Protein AF-A0A7Y5HF91-F1 (afdb_monomer_lite)

Secondary structure (DSSP, 8-state):
---------PPPPPPHHHHHHTT---GGGS-TT---PPB---PPPTT--THHHHHHHHHHHHHHHTT--BGGGHHHHHHHHHHHHHHHHHHHHHHHH-SEEEEEEEEE-TTS-EEEEEEEEEE-THHHHHHHHHHHHHHHHHHTT-SHHHHTT-----S-TT----TTHHHHHH--

Sequence (176 aa):
MGTRRAPGGGRKRKPTVLKLLEGTYRKDRANPNEAAPRPSLLRPPPVLRGEARVEWVRLARELFHLGLLTKVDRAALAIHCADWGNLCRAVRDIEERGAVLQTFETVTDPQGVEHQVLVAERLNPYLRVYRQAKEGVLRTAAEFGMTPAARSKVTAAGPADGSKPAEDFSRFFRKA

Structure (mmCIF, N/CA/C/O backbone):
data_AF-A0A7Y5HF91-F1
#
_entry.id   AF-A0A7Y5HF91-F1
#
loop_
_atom_site.group_PDB
_atom_site.id
_atom_site.type_symbol
_atom_site.label_atom_id
_atom_site.label_alt_id
_atom_site.label_comp_id
_atom_site.label_asym_id
_atom_site.label_entity_id
_atom_site.label_seq_id
_atom_site.pdbx_PDB_ins_code
_atom_site.Cartn_x
_atom_site.Cartn_y
_atom_site.Cartn_z
_atom_site.occupancy
_atom_site.B_iso_or_equiv
_atom_site.auth_seq_id
_atom_site.auth_comp_id
_atom_site.auth_asym_id
_atom_site.auth_atom_id
_atom_site.pdbx_PDB_model_num
ATOM 1 N N . MET A 1 1 ? 46.600 26.514 2.434 1.00 39.38 1 MET A N 1
ATOM 2 C CA . MET A 1 1 ? 45.667 25.556 3.068 1.00 39.38 1 MET A CA 1
ATOM 3 C C . MET A 1 1 ? 44.358 25.592 2.273 1.00 39.38 1 MET A C 1
ATOM 5 O O . MET A 1 1 ? 43.518 26.440 2.524 1.00 39.38 1 MET A O 1
ATOM 9 N N . GLY A 1 2 ? 44.253 24.801 1.198 1.00 40.03 2 GLY A N 1
ATOM 10 C CA . GLY A 1 2 ? 43.106 24.832 0.277 1.00 40.03 2 GLY A CA 1
ATOM 11 C C . GLY A 1 2 ? 42.089 23.754 0.638 1.00 40.03 2 GLY A C 1
ATOM 12 O O . GLY A 1 2 ? 42.420 22.569 0.640 1.00 40.03 2 GLY A O 1
ATOM 13 N N . THR A 1 3 ? 40.870 24.158 0.974 1.00 47.75 3 THR A N 1
ATOM 14 C CA . THR A 1 3 ? 39.771 23.270 1.356 1.00 47.75 3 THR A CA 1
ATOM 15 C C . THR A 1 3 ? 39.314 22.434 0.152 1.00 47.75 3 THR A C 1
ATOM 17 O O . THR A 1 3 ? 38.866 22.959 -0.866 1.00 47.75 3 THR A O 1
ATOM 20 N N . ARG A 1 4 ? 39.432 21.099 0.238 1.00 47.94 4 ARG A N 1
ATOM 21 C CA . ARG A 1 4 ? 38.862 20.187 -0.768 1.00 47.94 4 ARG A CA 1
ATOM 22 C C . ARG A 1 4 ? 37.341 20.181 -0.617 1.00 47.94 4 ARG A C 1
ATOM 24 O O . ARG A 1 4 ? 36.810 19.657 0.357 1.00 47.94 4 ARG A O 1
ATOM 31 N N . ARG A 1 5 ? 36.646 20.765 -1.592 1.00 49.22 5 ARG A N 1
ATOM 32 C CA . ARG A 1 5 ? 35.191 20.645 -1.759 1.00 49.22 5 ARG A CA 1
ATOM 33 C C . ARG A 1 5 ? 34.826 19.163 -1.930 1.00 49.22 5 ARG A C 1
ATOM 35 O O . ARG A 1 5 ? 35.424 18.482 -2.761 1.00 49.22 5 ARG A O 1
ATOM 42 N N . ALA A 1 6 ? 33.850 18.673 -1.167 1.00 53.56 6 AL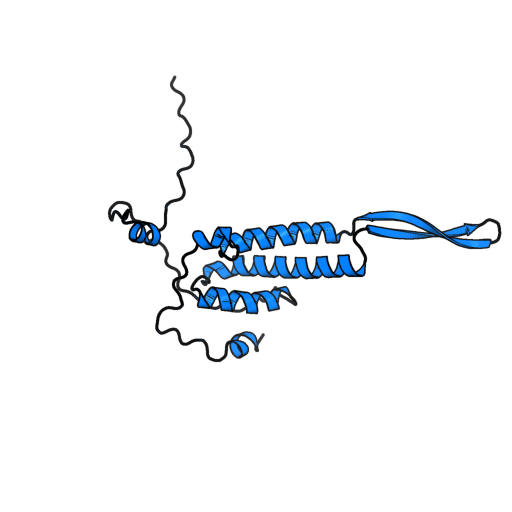A A N 1
ATOM 43 C CA . ALA A 1 6 ? 33.292 17.335 -1.360 1.00 53.56 6 ALA A CA 1
ATOM 44 C C . ALA A 1 6 ? 32.718 17.197 -2.789 1.00 53.56 6 ALA A C 1
ATOM 46 O O . ALA A 1 6 ? 32.095 18.147 -3.277 1.00 53.56 6 ALA A O 1
ATOM 47 N N . PRO A 1 7 ? 32.916 16.061 -3.486 1.00 48.28 7 PRO A N 1
ATOM 48 C CA . PRO A 1 7 ? 32.369 15.871 -4.823 1.00 48.28 7 PRO A CA 1
ATOM 49 C C . PRO A 1 7 ? 30.838 15.871 -4.746 1.00 48.28 7 PRO A C 1
ATOM 51 O O . PRO A 1 7 ? 30.231 14.999 -4.127 1.00 48.28 7 PRO A O 1
ATOM 54 N N . GLY A 1 8 ? 30.218 16.884 -5.356 1.00 48.31 8 GLY A N 1
ATOM 55 C CA . GLY A 1 8 ? 28.767 16.988 -5.467 1.00 48.31 8 GLY A CA 1
ATOM 56 C C . GLY A 1 8 ? 28.193 15.757 -6.166 1.00 48.31 8 GLY A C 1
ATOM 57 O O . GLY A 1 8 ? 28.734 15.307 -7.177 1.00 48.31 8 GLY A O 1
ATOM 58 N N . GLY A 1 9 ? 27.113 15.205 -5.608 1.00 48.03 9 GLY A N 1
ATOM 59 C CA . GLY A 1 9 ? 26.435 14.019 -6.126 1.00 48.03 9 GLY A CA 1
ATOM 60 C C . GLY A 1 9 ? 26.148 14.148 -7.621 1.00 48.03 9 GLY A C 1
ATOM 61 O O . GLY A 1 9 ? 25.342 14.974 -8.046 1.00 48.03 9 GLY A O 1
ATOM 62 N N . GLY A 1 10 ? 26.845 13.345 -8.425 1.00 61.41 10 GLY A N 1
ATOM 63 C CA . GLY A 1 10 ? 26.686 13.341 -9.872 1.00 61.41 10 GLY A CA 1
ATOM 64 C C . GLY A 1 10 ? 25.251 12.998 -10.267 1.00 61.41 10 GLY A C 1
ATOM 65 O O . GLY A 1 10 ? 24.609 12.135 -9.665 1.00 61.41 10 GLY A O 1
ATOM 66 N N . ARG A 1 11 ? 24.745 13.670 -11.307 1.00 60.94 11 ARG A N 1
ATOM 67 C CA . ARG A 1 11 ? 23.442 13.365 -11.911 1.00 60.94 11 ARG A CA 1
ATOM 68 C C . ARG A 1 11 ? 23.360 11.863 -12.211 1.00 60.94 11 ARG A C 1
ATOM 70 O O . ARG A 1 11 ? 24.287 11.310 -12.806 1.00 60.94 11 ARG A O 1
ATOM 77 N N . LYS A 1 12 ? 22.252 11.219 -11.817 1.00 64.81 12 LYS A N 1
ATOM 78 C CA . LYS A 1 12 ? 21.990 9.799 -12.113 1.00 64.81 12 LYS A CA 1
ATOM 79 C C . LYS A 1 12 ? 22.267 9.534 -13.597 1.00 64.81 12 LYS A C 1
ATOM 81 O O . LYS A 1 12 ? 21.822 10.299 -14.458 1.00 64.81 12 LYS A O 1
ATOM 86 N N . ARG A 1 13 ? 23.040 8.485 -13.891 1.00 69.25 13 ARG A N 1
ATOM 87 C CA . ARG A 1 13 ? 23.404 8.133 -15.269 1.00 69.25 13 ARG A CA 1
ATOM 88 C C . ARG A 1 13 ? 22.131 7.822 -16.058 1.00 69.25 13 ARG A C 1
ATOM 90 O O . ARG A 1 13 ? 21.282 7.081 -15.574 1.00 69.25 13 ARG A O 1
ATOM 97 N N . LYS A 1 14 ? 22.006 8.387 -17.263 1.00 72.88 14 LYS A N 1
ATOM 98 C CA . LYS A 1 14 ? 20.924 8.022 -18.185 1.00 72.88 14 LYS A CA 1
ATOM 99 C C . LYS A 1 14 ? 21.150 6.587 -18.701 1.00 72.88 14 LYS A C 1
ATOM 101 O O . LYS A 1 14 ? 22.286 6.309 -19.110 1.00 72.88 14 LYS A O 1
ATOM 106 N N . PRO A 1 15 ? 20.115 5.728 -18.714 1.00 79.44 15 PRO A N 1
ATOM 107 C CA . PRO A 1 15 ? 20.146 4.419 -19.363 1.00 79.44 15 PRO A CA 1
ATOM 108 C C . PRO A 1 15 ? 20.608 4.473 -20.821 1.00 79.44 15 PRO A C 1
ATOM 110 O O . PRO A 1 15 ? 20.387 5.475 -21.513 1.00 79.44 15 PRO A O 1
ATOM 113 N N . THR A 1 16 ? 21.221 3.394 -21.309 1.00 79.56 16 THR A N 1
ATOM 114 C CA . THR A 1 16 ? 21.740 3.321 -22.687 1.00 79.56 16 THR A CA 1
ATOM 115 C C . THR A 1 16 ? 20.641 3.478 -23.736 1.00 79.56 16 THR A C 1
ATOM 117 O O . THR A 1 16 ? 20.848 4.193 -24.715 1.00 79.56 16 THR A O 1
ATOM 120 N N . VAL A 1 17 ? 19.453 2.913 -23.499 1.00 76.12 17 VAL A N 1
ATOM 121 C CA . VAL A 1 17 ? 18.290 3.039 -24.400 1.00 76.12 17 VAL A CA 1
ATOM 122 C C . VAL A 1 17 ? 17.906 4.506 -24.623 1.00 76.12 17 VAL A C 1
ATOM 124 O O . VAL A 1 17 ? 17.719 4.926 -25.761 1.00 76.12 17 VAL A O 1
ATOM 127 N N . LEU A 1 18 ? 17.880 5.322 -23.564 1.00 71.88 18 LEU A N 1
ATOM 128 C CA . LEU A 1 18 ? 17.565 6.750 -23.693 1.00 71.88 18 LEU A CA 1
ATOM 129 C C . LEU A 1 18 ? 18.651 7.517 -24.450 1.00 71.88 18 LEU A C 1
ATOM 131 O O . LEU A 1 18 ? 18.335 8.391 -25.248 1.00 71.88 18 LEU A O 1
ATOM 135 N N . LYS A 1 19 ? 19.931 7.177 -24.252 1.00 79.81 19 LYS A N 1
ATOM 136 C CA . LYS A 1 19 ? 21.025 7.802 -25.014 1.00 79.81 19 LYS A CA 1
ATOM 137 C C . LYS A 1 19 ? 20.937 7.488 -26.509 1.00 79.81 19 LYS A C 1
ATOM 139 O O . LYS A 1 19 ? 21.270 8.349 -27.317 1.00 79.81 19 LYS A O 1
ATOM 144 N N . LEU A 1 20 ? 20.516 6.272 -26.868 1.00 80.12 20 LEU A N 1
ATOM 145 C CA . LEU A 1 20 ? 20.304 5.866 -28.260 1.00 80.12 20 LEU A CA 1
ATOM 146 C C . LEU A 1 20 ? 19.152 6.654 -28.894 1.00 80.12 20 LEU A C 1
ATOM 148 O O . LEU A 1 20 ? 19.346 7.236 -29.955 1.00 80.12 20 LEU A O 1
ATOM 152 N N . LEU A 1 21 ? 18.001 6.741 -28.216 1.00 72.88 21 LEU A N 1
ATOM 153 C CA . LEU A 1 21 ? 16.833 7.496 -28.693 1.00 72.88 21 LEU A CA 1
ATOM 154 C C . LEU A 1 21 ? 17.110 9.000 -28.829 1.00 72.88 21 LEU A C 1
ATOM 156 O O . LEU A 1 21 ? 16.683 9.622 -29.794 1.00 72.88 21 LEU A O 1
ATOM 160 N N . GLU A 1 22 ? 17.847 9.585 -27.882 1.00 81.69 22 GLU A N 1
ATOM 161 C CA . GLU A 1 22 ? 18.237 11.001 -27.915 1.00 81.69 22 GLU A CA 1
ATOM 162 C C . GLU A 1 22 ? 19.379 11.290 -28.913 1.00 81.69 22 GLU A C 1
ATOM 164 O O . GLU A 1 22 ? 19.793 12.440 -29.043 1.00 81.69 22 GLU A O 1
ATOM 169 N N . GLY A 1 23 ? 19.963 10.270 -29.558 1.00 82.25 23 GLY A N 1
ATOM 170 C CA . GLY A 1 23 ? 21.139 10.426 -30.425 1.00 82.25 23 GLY A CA 1
ATOM 171 C C . GLY A 1 23 ? 22.415 10.859 -29.683 1.00 82.25 23 GLY A C 1
ATOM 172 O O . GLY A 1 23 ? 23.410 11.225 -30.302 1.00 82.25 23 GLY A O 1
ATOM 173 N N . THR A 1 24 ? 22.417 10.815 -28.347 1.00 85.38 24 THR A N 1
ATOM 174 C CA . THR A 1 24 ? 23.555 11.205 -27.493 1.00 85.38 24 THR A CA 1
ATOM 175 C C . THR A 1 24 ? 24.447 10.023 -27.108 1.00 85.38 24 THR A C 1
ATOM 177 O O . THR A 1 24 ? 25.363 10.160 -26.287 1.00 85.38 24 THR A O 1
ATOM 180 N N . TYR A 1 25 ? 24.188 8.845 -27.680 1.00 86.94 25 TYR A N 1
ATOM 181 C CA . TYR A 1 25 ? 24.952 7.634 -27.429 1.00 86.94 25 TYR A CA 1
ATOM 182 C C . TYR A 1 25 ? 26.415 7.802 -27.841 1.00 86.94 25 TYR A C 1
ATOM 184 O O . TYR A 1 25 ? 26.738 8.171 -28.967 1.00 86.94 25 TYR A O 1
ATOM 192 N N . ARG A 1 26 ? 27.316 7.488 -26.908 1.00 84.56 26 ARG A N 1
ATOM 193 C CA . ARG A 1 26 ? 28.753 7.394 -27.164 1.00 84.56 26 ARG A CA 1
ATOM 194 C C . ARG A 1 26 ? 29.262 6.076 -26.598 1.00 84.56 26 ARG A C 1
ATOM 196 O O . ARG A 1 26 ? 29.083 5.818 -25.405 1.00 84.56 26 ARG A O 1
ATOM 203 N N . LYS A 1 27 ? 29.858 5.246 -27.458 1.00 82.06 27 LYS A N 1
ATOM 204 C CA . LYS A 1 27 ? 30.281 3.869 -27.144 1.00 82.06 27 LYS A CA 1
ATOM 205 C C . LYS A 1 27 ? 31.298 3.811 -25.997 1.00 82.06 27 LYS A C 1
ATOM 207 O O . LYS A 1 27 ? 31.204 2.936 -25.149 1.00 82.06 27 LYS A O 1
ATOM 212 N N . ASP A 1 28 ? 32.207 4.780 -25.937 1.00 81.00 28 ASP A N 1
ATOM 213 C CA . ASP A 1 28 ? 33.234 4.957 -24.898 1.00 81.00 28 ASP A CA 1
ATOM 214 C C . ASP A 1 28 ? 32.661 5.319 -23.512 1.00 81.00 28 ASP A C 1
ATOM 216 O O . ASP A 1 28 ? 33.305 5.086 -22.492 1.00 81.00 28 ASP A O 1
ATOM 220 N N . ARG A 1 29 ? 31.444 5.880 -23.455 1.00 78.06 29 ARG A N 1
ATOM 221 C CA . ARG A 1 29 ? 30.770 6.328 -22.215 1.00 78.06 29 ARG A CA 1
ATOM 222 C C . ARG A 1 29 ? 29.538 5.497 -21.856 1.00 78.06 29 ARG A C 1
ATOM 224 O O . ARG A 1 29 ? 28.813 5.834 -20.908 1.00 78.06 29 ARG A O 1
ATOM 231 N N . ALA A 1 30 ? 29.235 4.473 -22.645 1.00 79.56 30 ALA A N 1
ATOM 232 C CA . ALA A 1 30 ? 28.161 3.534 -22.371 1.00 79.56 30 ALA A CA 1
ATOM 233 C C . ALA A 1 30 ? 28.653 2.458 -21.398 1.00 79.56 30 ALA A C 1
ATOM 235 O O . ALA A 1 30 ? 29.825 2.095 -21.410 1.00 79.56 30 ALA A O 1
ATOM 236 N N . ASN A 1 31 ? 27.763 1.957 -20.541 1.00 79.44 31 ASN A N 1
ATOM 237 C CA . ASN A 1 31 ? 28.060 0.752 -19.775 1.00 79.44 31 ASN A CA 1
ATOM 238 C C . ASN A 1 31 ? 27.682 -0.450 -20.656 1.00 79.44 31 ASN A C 1
ATOM 240 O O . ASN A 1 31 ? 26.486 -0.674 -20.834 1.00 79.44 31 ASN A O 1
ATOM 244 N N . PRO A 1 32 ? 28.641 -1.214 -21.213 1.00 72.75 32 PRO A N 1
ATOM 245 C CA . PRO A 1 32 ? 28.315 -2.383 -22.032 1.00 72.75 32 PRO A CA 1
ATOM 246 C C . PRO A 1 32 ? 27.660 -3.503 -21.211 1.00 72.75 32 PRO A C 1
ATOM 248 O O . PRO A 1 32 ? 26.967 -4.343 -21.770 1.00 72.75 32 PRO A O 1
ATOM 251 N N . ASN A 1 33 ? 27.835 -3.477 -19.886 1.00 76.38 33 ASN A N 1
ATOM 252 C CA . ASN A 1 33 ? 27.287 -4.446 -18.942 1.00 76.38 33 ASN A CA 1
ATOM 253 C C . ASN A 1 33 ? 26.052 -3.885 -18.215 1.00 76.38 33 ASN A C 1
ATOM 255 O O . ASN A 1 33 ? 25.849 -4.145 -17.028 1.00 76.38 33 ASN A O 1
ATOM 259 N N . GLU A 1 34 ? 25.264 -3.030 -18.871 1.00 78.25 34 GLU A N 1
ATOM 260 C CA . GLU A 1 34 ? 24.000 -2.562 -18.300 1.00 78.25 34 GLU A CA 1
ATOM 261 C C . GLU A 1 34 ? 23.022 -3.737 -18.181 1.00 78.25 34 GLU A C 1
ATOM 263 O O . GLU A 1 34 ? 22.783 -4.468 -19.141 1.00 78.25 34 GLU A O 1
ATOM 268 N N . ALA A 1 35 ? 22.479 -3.948 -16.980 1.00 74.31 35 ALA A N 1
ATOM 269 C CA . ALA A 1 35 ? 21.546 -5.038 -16.741 1.00 74.31 35 ALA A CA 1
ATOM 270 C C . ALA A 1 35 ? 20.234 -4.786 -17.497 1.00 74.31 35 ALA A C 1
ATOM 272 O O . ALA A 1 35 ? 19.562 -3.784 -17.266 1.00 74.31 35 ALA A O 1
ATOM 273 N N . ALA A 1 36 ? 19.853 -5.732 -18.354 1.00 75.38 36 ALA A N 1
ATOM 274 C CA . ALA A 1 36 ? 18.573 -5.753 -19.055 1.00 75.38 36 ALA A CA 1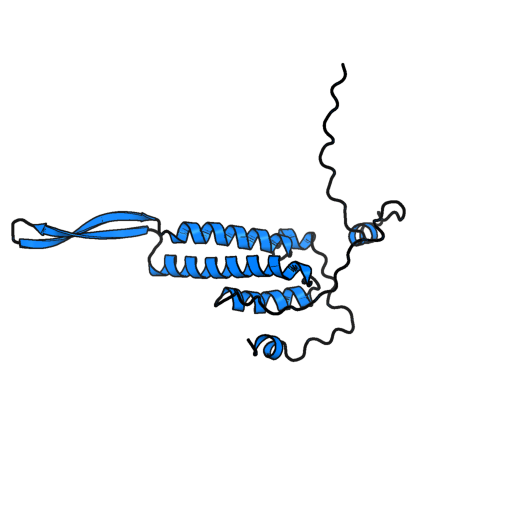
ATOM 275 C C . ALA A 1 36 ? 17.770 -6.988 -18.604 1.00 75.38 36 ALA A C 1
ATOM 277 O O . ALA A 1 36 ? 17.751 -8.010 -19.300 1.00 75.38 36 ALA A O 1
ATOM 278 N N . PRO A 1 37 ? 17.180 -6.962 -17.393 1.00 78.94 37 PRO A N 1
ATOM 279 C CA . PRO A 1 37 ? 16.389 -8.079 -16.901 1.00 78.94 37 PRO A CA 1
ATOM 280 C C . PRO A 1 37 ? 15.191 -8.327 -17.824 1.00 78.94 37 PRO A C 1
ATOM 282 O O . PRO A 1 37 ? 14.508 -7.401 -18.253 1.00 78.94 37 PRO A O 1
ATOM 285 N N . ARG A 1 38 ? 14.937 -9.599 -18.140 1.00 81.75 38 ARG A N 1
ATOM 286 C CA . ARG A 1 38 ? 13.815 -9.977 -19.005 1.00 81.75 38 ARG A CA 1
ATOM 287 C C . ARG A 1 38 ? 12.488 -9.851 -18.248 1.00 81.75 38 ARG A C 1
ATOM 289 O O . ARG A 1 38 ? 12.437 -10.262 -17.079 1.00 81.75 38 ARG A O 1
ATOM 296 N N . PRO A 1 39 ? 11.415 -9.373 -18.903 1.00 84.81 39 PRO A N 1
ATOM 297 C CA . PRO A 1 39 ? 10.080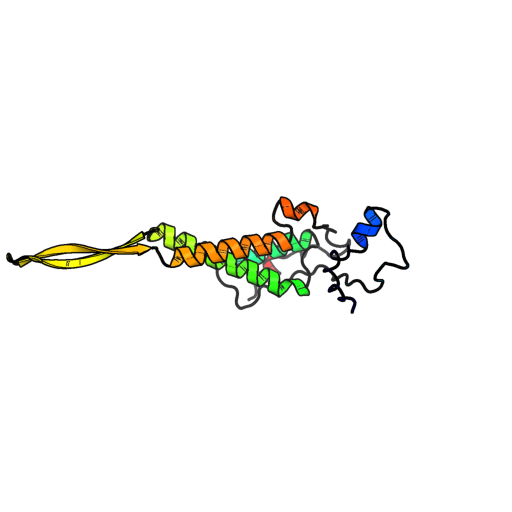 -9.398 -18.327 1.00 84.81 39 PRO A CA 1
ATOM 298 C C . PRO A 1 39 ? 9.693 -10.804 -17.864 1.00 84.81 39 PRO A C 1
ATOM 300 O O . PRO A 1 39 ? 9.956 -11.798 -18.543 1.00 84.81 39 PRO A O 1
ATOM 303 N N . SER A 1 40 ? 9.092 -10.905 -16.683 1.00 84.38 40 SER A N 1
ATOM 304 C CA . SER A 1 40 ? 8.696 -12.174 -16.080 1.00 84.38 40 SER A CA 1
ATOM 305 C C . SER A 1 40 ? 7.457 -11.985 -15.225 1.00 84.38 40 SER A C 1
ATOM 307 O O . SER A 1 40 ? 7.456 -11.199 -14.280 1.00 84.38 40 SER A O 1
ATOM 309 N N . LEU A 1 41 ? 6.435 -12.795 -15.486 1.00 86.44 41 LEU A N 1
ATOM 310 C CA . LEU A 1 41 ? 5.286 -12.900 -14.600 1.00 86.44 41 LEU A CA 1
ATOM 311 C C . LEU A 1 41 ? 5.649 -13.745 -13.372 1.00 86.44 41 LEU A C 1
ATOM 313 O O . LEU A 1 41 ? 6.268 -14.804 -13.495 1.00 86.44 41 LEU A O 1
ATOM 317 N N . LEU A 1 42 ? 5.261 -13.285 -12.183 1.00 84.06 42 LEU A N 1
ATOM 318 C CA . LEU A 1 42 ? 5.607 -13.920 -10.911 1.00 84.06 42 LEU A CA 1
ATOM 319 C C . LEU A 1 42 ? 4.364 -14.248 -10.093 1.00 84.06 42 LEU A C 1
ATOM 321 O O . LEU A 1 42 ? 3.384 -13.500 -10.075 1.00 84.06 42 LEU A O 1
ATOM 325 N N . ARG A 1 43 ? 4.430 -15.366 -9.363 1.00 89.38 43 ARG A N 1
ATOM 326 C CA . ARG A 1 43 ? 3.398 -15.725 -8.386 1.00 89.38 43 ARG A CA 1
ATOM 327 C C . ARG A 1 43 ? 3.423 -14.756 -7.197 1.00 89.38 43 ARG A C 1
ATOM 329 O O . ARG A 1 43 ? 4.516 -14.320 -6.801 1.00 89.38 43 ARG A O 1
ATOM 336 N N . PRO A 1 44 ? 2.252 -14.474 -6.595 1.00 92.31 44 PRO A N 1
ATOM 337 C CA . PRO A 1 44 ? 2.178 -13.587 -5.452 1.00 92.31 44 PRO A CA 1
ATOM 338 C C . PRO A 1 44 ? 2.951 -14.213 -4.291 1.00 92.31 44 PRO A C 1
ATOM 340 O O . PRO A 1 44 ? 2.885 -15.431 -4.091 1.00 92.31 44 PRO A O 1
ATOM 343 N N . PRO A 1 45 ? 3.711 -13.421 -3.522 1.00 93.88 45 PRO A N 1
ATOM 344 C CA . PRO A 1 45 ? 4.297 -13.905 -2.288 1.00 93.88 45 PRO A CA 1
ATOM 345 C C . PRO A 1 45 ? 3.235 -14.481 -1.347 1.00 93.88 45 PRO A C 1
ATOM 347 O O . PRO A 1 45 ? 2.156 -13.901 -1.211 1.00 93.88 45 PRO A O 1
ATOM 350 N N . PRO A 1 46 ? 3.547 -15.579 -0.638 1.00 92.38 46 PRO A N 1
ATOM 351 C CA . PRO A 1 46 ? 2.604 -16.232 0.257 1.00 92.38 46 PRO A CA 1
ATOM 352 C C . PRO A 1 46 ? 2.265 -15.388 1.486 1.00 92.38 46 PRO A C 1
ATOM 354 O O . PRO A 1 46 ? 1.419 -15.813 2.250 1.00 92.38 46 PRO A O 1
ATOM 357 N N . VAL A 1 47 ? 2.875 -14.221 1.696 1.00 92.38 47 VAL A N 1
ATOM 358 C CA . VAL A 1 47 ? 2.464 -13.271 2.741 1.00 92.38 47 VAL A CA 1
ATOM 359 C C . VAL A 1 47 ? 1.258 -12.418 2.318 1.00 92.38 47 VAL A C 1
ATOM 361 O O . VAL A 1 47 ? 0.524 -11.927 3.169 1.00 92.38 47 VAL A O 1
ATOM 364 N N . LEU A 1 48 ? 0.998 -12.265 1.012 1.00 95.62 48 LEU A N 1
ATOM 365 C CA . LEU A 1 48 ? -0.120 -11.452 0.529 1.00 95.62 48 LEU A CA 1
ATOM 366 C C . LEU A 1 48 ? -1.455 -12.190 0.703 1.00 95.62 48 LEU A C 1
ATOM 368 O O . LEU A 1 48 ? -1.590 -13.376 0.379 1.00 95.62 48 LEU A O 1
ATOM 372 N N . ARG A 1 49 ? -2.456 -11.471 1.214 1.00 92.69 49 ARG A N 1
ATOM 373 C CA . ARG A 1 49 ? -3.803 -11.969 1.535 1.00 92.69 49 ARG A CA 1
ATOM 374 C C . ARG A 1 49 ? -4.857 -10.917 1.192 1.00 92.69 49 ARG A C 1
ATOM 376 O O . ARG A 1 49 ? -4.534 -9.733 1.130 1.00 92.69 49 ARG A O 1
ATOM 383 N N . GLY A 1 50 ? -6.102 -11.354 0.992 1.00 95.81 50 GLY A N 1
ATOM 384 C CA . GLY A 1 50 ? -7.237 -10.468 0.703 1.00 95.81 50 GLY A CA 1
ATOM 385 C C . GLY A 1 50 ? -6.952 -9.506 -0.454 1.00 95.81 50 GLY A C 1
ATOM 386 O O . GLY A 1 50 ? -6.387 -9.912 -1.472 1.00 95.81 50 GLY A O 1
ATOM 387 N N . GLU A 1 51 ? -7.272 -8.228 -0.249 1.00 97.31 51 GLU A N 1
ATOM 388 C CA . GLU A 1 51 ? -7.096 -7.143 -1.229 1.00 97.31 51 GLU A CA 1
ATOM 389 C C . GLU A 1 51 ? -5.666 -7.029 -1.768 1.00 97.31 51 GLU A C 1
ATOM 391 O O . GLU A 1 51 ? -5.465 -6.796 -2.956 1.00 97.31 51 GLU A O 1
ATOM 396 N N . ALA A 1 52 ? -4.650 -7.285 -0.938 1.00 97.56 52 ALA A N 1
ATOM 397 C CA . ALA A 1 52 ? -3.261 -7.247 -1.388 1.00 97.56 52 ALA A CA 1
ATOM 398 C C . ALA A 1 52 ? -2.964 -8.328 -2.441 1.00 97.56 52 ALA A C 1
ATOM 400 O O . ALA A 1 52 ? -2.226 -8.108 -3.400 1.00 97.56 52 ALA A O 1
ATOM 401 N N . ARG A 1 53 ? -3.544 -9.525 -2.288 1.00 96.81 53 ARG A N 1
ATOM 402 C CA . ARG A 1 53 ? -3.368 -10.610 -3.265 1.00 96.81 53 ARG A CA 1
ATOM 403 C C . ARG A 1 53 ? -4.148 -10.327 -4.550 1.00 96.81 53 ARG A C 1
ATOM 405 O O . ARG A 1 53 ? -3.641 -10.636 -5.626 1.00 96.81 53 ARG A O 1
ATOM 412 N N . VAL A 1 54 ? -5.343 -9.746 -4.442 1.00 96.56 54 VAL A N 1
ATOM 413 C CA . VAL A 1 54 ? -6.151 -9.324 -5.600 1.00 96.56 54 VAL A CA 1
ATOM 414 C C . VAL A 1 54 ? -5.393 -8.277 -6.416 1.00 96.56 54 VAL A C 1
ATOM 416 O O . VAL A 1 54 ? -5.250 -8.425 -7.631 1.00 96.56 54 VAL A O 1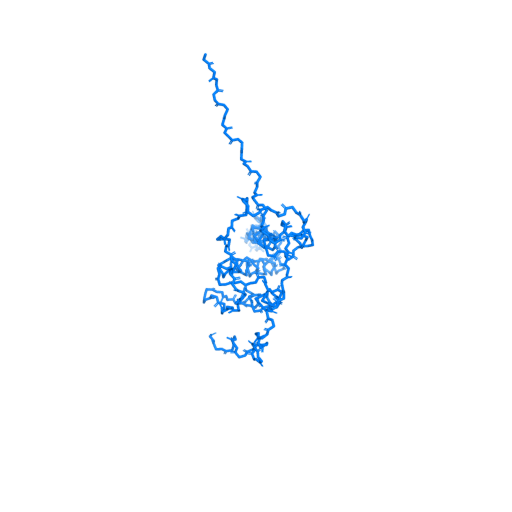
ATOM 419 N N . GLU A 1 55 ? -4.813 -7.289 -5.740 1.00 97.31 55 GLU A N 1
ATOM 420 C CA . GLU A 1 55 ? -4.048 -6.223 -6.379 1.00 97.31 55 GLU A CA 1
ATOM 421 C C . GLU A 1 55 ? -2.796 -6.742 -7.087 1.00 97.31 55 GLU A C 1
ATOM 423 O O . GLU A 1 55 ? -2.511 -6.338 -8.215 1.00 97.31 55 GLU A O 1
ATOM 428 N N . TRP A 1 56 ? -2.099 -7.719 -6.495 1.00 96.88 56 TRP A N 1
ATOM 429 C CA . TRP A 1 56 ? -0.989 -8.390 -7.170 1.00 96.88 56 TRP A CA 1
ATOM 430 C C . TRP A 1 56 ? -1.425 -8.994 -8.500 1.00 96.88 56 TRP A C 1
ATOM 432 O O . TRP A 1 56 ? -0.753 -8.816 -9.512 1.00 96.88 56 TRP A O 1
ATOM 442 N N . VAL A 1 57 ? -2.538 -9.732 -8.512 1.00 94.25 57 VAL A N 1
ATOM 443 C CA . VAL A 1 57 ? -3.030 -10.386 -9.733 1.00 94.25 57 VAL A CA 1
ATOM 444 C C . VAL A 1 57 ? -3.379 -9.347 -10.796 1.00 94.25 57 VAL A C 1
ATOM 446 O O . VAL A 1 57 ? -3.069 -9.561 -11.968 1.00 94.25 57 VAL A O 1
ATOM 449 N N . ARG A 1 58 ? -3.982 -8.224 -10.398 1.00 94.31 58 ARG A N 1
ATOM 450 C CA . ARG A 1 58 ? -4.325 -7.119 -11.296 1.00 94.31 58 ARG A CA 1
ATOM 451 C C . ARG A 1 58 ? -3.071 -6.470 -11.888 1.00 94.31 58 ARG A C 1
ATOM 453 O O . ARG A 1 58 ? -2.900 -6.465 -13.103 1.00 94.31 58 ARG A O 1
ATOM 460 N N . LEU A 1 59 ? -2.165 -5.980 -11.042 1.00 94.88 59 LEU A N 1
ATOM 461 C CA . LEU A 1 59 ? -1.001 -5.204 -11.473 1.00 94.88 59 LEU A CA 1
ATOM 462 C C . LEU A 1 59 ? 0.095 -6.046 -12.114 1.00 94.88 59 LEU A C 1
ATOM 464 O O . LEU A 1 59 ? 0.685 -5.615 -13.101 1.00 94.88 59 LEU A O 1
ATOM 468 N N . ALA A 1 60 ? 0.367 -7.251 -11.604 1.00 93.00 60 ALA A N 1
ATOM 469 C CA . ALA A 1 60 ? 1.421 -8.090 -12.168 1.00 93.00 60 ALA A CA 1
ATOM 470 C C . ALA A 1 60 ? 1.138 -8.434 -13.635 1.00 93.00 60 ALA A C 1
ATOM 472 O O . ALA A 1 60 ? 2.068 -8.538 -14.432 1.00 93.00 60 ALA A O 1
ATOM 473 N N . ARG A 1 61 ? -0.143 -8.587 -13.996 1.00 88.94 61 ARG A N 1
ATOM 474 C CA . ARG A 1 61 ? -0.569 -8.817 -15.379 1.00 88.94 61 ARG A CA 1
ATOM 475 C C . ARG A 1 61 ? -0.296 -7.597 -16.246 1.00 88.94 61 ARG A C 1
ATOM 477 O O . ARG A 1 61 ? 0.396 -7.744 -17.248 1.00 88.94 61 ARG A O 1
ATOM 484 N N . GLU A 1 62 ? -0.796 -6.429 -15.864 1.00 90.81 62 GLU A N 1
ATOM 485 C CA . GLU A 1 62 ? -0.629 -5.194 -16.643 1.00 90.81 62 GLU A CA 1
ATOM 486 C C . GLU A 1 62 ? 0.852 -4.836 -16.822 1.00 90.81 62 GLU A C 1
ATOM 488 O O . GLU A 1 62 ? 1.333 -4.658 -17.940 1.00 90.81 62 GLU A O 1
ATOM 493 N N . LEU A 1 63 ? 1.618 -4.833 -15.727 1.00 90.56 63 LEU A N 1
ATOM 494 C CA . LEU A 1 63 ? 3.043 -4.506 -15.758 1.00 90.56 63 LEU A CA 1
ATOM 495 C C . LEU A 1 63 ? 3.843 -5.514 -16.591 1.00 90.56 63 LEU A C 1
ATOM 497 O O . LEU A 1 63 ? 4.772 -5.120 -17.290 1.00 90.56 63 LEU A O 1
ATOM 501 N N . PHE A 1 64 ? 3.482 -6.800 -16.570 1.00 89.00 64 PHE A N 1
ATOM 502 C CA . PHE A 1 64 ? 4.122 -7.797 -17.427 1.00 89.00 64 PHE A CA 1
ATOM 503 C C . PHE A 1 64 ? 3.843 -7.552 -18.917 1.00 89.00 64 PHE A C 1
ATOM 505 O O . PHE A 1 64 ? 4.783 -7.588 -19.708 1.00 89.00 64 PHE A O 1
ATOM 512 N N . HIS A 1 65 ? 2.597 -7.250 -19.303 1.00 84.50 65 HIS A N 1
ATOM 513 C CA . HIS A 1 65 ? 2.255 -6.953 -20.704 1.00 84.50 65 HIS A CA 1
ATOM 514 C C . HIS A 1 65 ? 2.934 -5.676 -21.207 1.00 84.50 65 HIS A C 1
ATOM 516 O O . HIS A 1 65 ? 3.297 -5.591 -22.372 1.00 84.50 65 HIS A O 1
ATOM 522 N N . LEU A 1 66 ? 3.174 -4.702 -20.331 1.00 85.00 66 LEU A N 1
ATOM 523 C CA . LEU A 1 66 ? 3.940 -3.503 -20.675 1.00 85.00 66 LEU A CA 1
ATOM 524 C C . LEU A 1 66 ? 5.464 -3.746 -20.715 1.00 85.00 66 LEU A C 1
ATOM 526 O O . LEU A 1 66 ? 6.218 -2.857 -21.109 1.00 85.00 66 LEU A O 1
ATOM 530 N N . GLY A 1 67 ? 5.938 -4.932 -20.318 1.00 85.25 67 GLY A N 1
ATOM 531 C CA . GLY A 1 67 ? 7.366 -5.248 -20.210 1.00 85.25 67 GLY A CA 1
ATOM 532 C C . GLY A 1 67 ? 8.057 -4.587 -19.009 1.00 85.25 67 GLY A C 1
ATOM 533 O O . GLY A 1 67 ? 9.277 -4.465 -18.996 1.00 85.25 67 GLY A O 1
ATOM 534 N N . LEU A 1 68 ? 7.287 -4.154 -18.005 1.00 86.50 68 LEU A N 1
ATOM 535 C CA . LEU A 1 68 ? 7.735 -3.380 -16.839 1.00 86.50 68 LEU A CA 1
ATOM 536 C C . LEU A 1 68 ? 7.927 -4.214 -15.568 1.00 86.50 68 LEU A C 1
ATOM 538 O O . LEU A 1 68 ? 8.319 -3.673 -14.538 1.00 86.50 68 LEU A O 1
ATOM 542 N N . LEU A 1 69 ? 7.623 -5.514 -15.614 1.00 89.75 69 LEU A N 1
ATOM 543 C CA . LEU A 1 69 ? 7.778 -6.413 -14.473 1.00 89.75 69 LEU A CA 1
ATOM 544 C C . LEU A 1 69 ? 8.817 -7.489 -14.756 1.00 89.75 69 LEU A C 1
ATOM 546 O O . LEU A 1 69 ? 8.641 -8.307 -15.660 1.00 89.75 69 LEU A O 1
ATOM 550 N N . THR A 1 70 ? 9.853 -7.549 -13.929 1.00 89.69 70 THR A N 1
ATOM 551 C CA . THR A 1 70 ? 10.903 -8.566 -13.989 1.00 89.69 70 THR A CA 1
ATOM 552 C C . THR A 1 70 ? 11.023 -9.328 -12.665 1.00 89.69 70 THR A C 1
ATOM 554 O O . THR A 1 70 ? 10.379 -9.008 -11.666 1.00 89.69 70 THR A O 1
ATOM 557 N N . LYS A 1 71 ? 11.875 -10.364 -12.628 1.00 88.25 71 LYS A N 1
ATOM 558 C CA . LYS A 1 71 ? 12.109 -11.178 -11.417 1.00 88.25 71 LYS A CA 1
ATOM 559 C C . LYS A 1 71 ? 12.582 -10.360 -10.212 1.00 88.25 71 LYS A C 1
ATOM 561 O O . LYS A 1 71 ? 12.230 -10.705 -9.085 1.00 88.25 71 LYS A O 1
ATOM 566 N N . VAL A 1 72 ? 13.373 -9.309 -10.439 1.00 88.56 72 VAL A N 1
ATOM 567 C CA . VAL A 1 72 ? 13.956 -8.498 -9.357 1.00 88.56 72 VAL A CA 1
ATOM 568 C C . VAL A 1 72 ? 12.936 -7.553 -8.721 1.00 88.56 72 VAL A C 1
ATOM 570 O O . VAL A 1 72 ? 13.059 -7.218 -7.546 1.00 88.56 72 VAL A O 1
ATOM 573 N N . ASP A 1 73 ? 11.863 -7.226 -9.440 1.00 91.06 73 ASP A N 1
ATOM 574 C CA . ASP A 1 73 ? 10.834 -6.282 -8.990 1.00 91.06 73 ASP A CA 1
ATOM 575 C C . ASP A 1 73 ? 9.812 -6.920 -8.037 1.00 91.06 73 ASP A C 1
ATOM 577 O O . ASP A 1 73 ? 8.944 -6.240 -7.487 1.00 91.06 73 ASP A O 1
ATOM 581 N N . ARG A 1 74 ? 9.916 -8.237 -7.802 1.00 92.88 74 ARG A N 1
ATOM 582 C CA . ARG A 1 74 ? 8.958 -9.016 -7.004 1.00 92.88 74 ARG A CA 1
ATOM 583 C C . ARG A 1 74 ? 8.693 -8.400 -5.634 1.00 92.88 74 ARG A C 1
ATOM 585 O O . ARG A 1 74 ? 7.546 -8.344 -5.203 1.00 92.88 74 ARG A O 1
ATOM 592 N N . ALA A 1 75 ? 9.750 -7.987 -4.936 1.00 93.56 75 ALA A N 1
ATOM 593 C CA . ALA A 1 75 ? 9.635 -7.418 -3.597 1.00 93.56 75 ALA A CA 1
ATOM 594 C C . ALA A 1 75 ? 8.989 -6.027 -3.633 1.00 93.56 75 ALA A C 1
ATOM 596 O O . ALA A 1 75 ? 8.113 -5.743 -2.821 1.00 93.56 75 ALA A O 1
ATOM 597 N N . ALA A 1 76 ? 9.360 -5.195 -4.609 1.00 94.25 76 ALA A N 1
ATOM 598 C CA . ALA A 1 76 ? 8.797 -3.859 -4.775 1.00 94.25 76 ALA A CA 1
ATOM 599 C C . ALA A 1 76 ? 7.291 -3.913 -5.077 1.00 94.25 76 ALA A C 1
ATOM 601 O O . ALA A 1 76 ? 6.508 -3.213 -4.432 1.00 94.25 76 ALA A O 1
ATOM 602 N N . LEU A 1 77 ? 6.864 -4.808 -5.976 1.00 95.88 77 LEU A N 1
ATOM 603 C CA . LEU A 1 77 ? 5.440 -5.022 -6.242 1.00 95.88 77 LEU A CA 1
ATOM 604 C C . LEU A 1 77 ? 4.712 -5.581 -5.008 1.00 95.88 77 LEU A C 1
ATOM 606 O O . LEU A 1 77 ? 3.559 -5.237 -4.761 1.00 95.88 77 LEU A O 1
ATOM 610 N N . ALA A 1 78 ? 5.375 -6.412 -4.199 1.00 96.56 78 ALA A N 1
ATOM 611 C CA . ALA A 1 78 ? 4.761 -7.011 -3.014 1.00 96.56 78 ALA A CA 1
ATOM 612 C C . ALA A 1 78 ? 4.471 -5.962 -1.945 1.00 96.56 78 ALA A C 1
ATOM 614 O O . ALA A 1 78 ? 3.402 -5.992 -1.340 1.00 96.56 78 ALA A O 1
ATOM 615 N N . ILE A 1 79 ? 5.409 -5.033 -1.749 1.00 96.62 79 ILE A N 1
ATOM 616 C CA . ILE A 1 79 ? 5.252 -3.891 -0.848 1.00 96.62 79 ILE A CA 1
ATOM 617 C C . ILE A 1 79 ? 4.084 -3.021 -1.315 1.00 96.62 79 ILE A C 1
ATOM 619 O O . ILE A 1 79 ? 3.190 -2.755 -0.520 1.00 96.62 79 ILE A O 1
ATOM 623 N N . HIS A 1 80 ? 4.026 -2.681 -2.610 1.00 97.56 80 HIS A N 1
ATOM 624 C CA . HIS A 1 80 ? 2.903 -1.924 -3.174 1.00 97.56 80 HIS A CA 1
ATOM 625 C C . HIS A 1 80 ? 1.554 -2.590 -2.871 1.00 97.56 80 HIS A C 1
ATOM 627 O O . HIS A 1 80 ? 0.628 -1.955 -2.372 1.00 97.56 80 HIS A O 1
ATOM 633 N N . CYS A 1 81 ? 1.457 -3.895 -3.128 1.00 98.06 81 CYS A N 1
ATOM 634 C CA . CYS A 1 81 ? 0.237 -4.658 -2.895 1.00 98.06 81 CYS A CA 1
ATOM 635 C C . CYS A 1 81 ? -0.128 -4.738 -1.404 1.00 98.06 81 CYS A C 1
ATOM 637 O O . CYS A 1 81 ? -1.303 -4.674 -1.052 1.00 98.06 81 CYS A O 1
ATOM 639 N N . ALA A 1 82 ? 0.860 -4.883 -0.517 1.00 98.12 82 ALA A N 1
ATOM 640 C CA . ALA A 1 82 ? 0.636 -4.890 0.925 1.00 98.12 82 ALA A CA 1
ATOM 641 C C . ALA A 1 82 ? 0.107 -3.534 1.421 1.00 98.12 82 ALA A C 1
ATOM 643 O O . ALA A 1 82 ? -0.871 -3.504 2.170 1.00 98.12 82 ALA A O 1
ATOM 644 N N . ASP A 1 83 ? 0.691 -2.428 0.953 1.00 98.25 83 ASP A N 1
ATOM 645 C CA . ASP A 1 83 ? 0.215 -1.079 1.266 1.00 98.25 83 ASP A CA 1
ATOM 646 C C . ASP A 1 83 ? -1.201 -0.852 0.727 1.00 98.25 83 ASP A C 1
ATOM 648 O O . ASP A 1 83 ? -2.046 -0.326 1.448 1.00 98.25 83 ASP A O 1
ATOM 652 N N . TRP A 1 84 ? -1.516 -1.334 -0.478 1.00 98.50 84 TRP A N 1
ATOM 653 C CA . TRP A 1 84 ? -2.883 -1.306 -1.005 1.00 98.50 84 TRP A CA 1
ATOM 654 C C . TRP A 1 84 ? -3.871 -2.050 -0.099 1.00 98.50 84 TRP A C 1
ATOM 656 O O . TRP A 1 84 ? -4.913 -1.511 0.269 1.00 98.50 84 TRP A O 1
ATOM 666 N N . GLY A 1 85 ? -3.526 -3.261 0.346 1.00 98.25 85 GLY A N 1
ATOM 667 C CA . GLY A 1 85 ? -4.375 -4.016 1.269 1.00 98.25 85 GLY A CA 1
ATOM 668 C C . GLY A 1 85 ? -4.592 -3.308 2.612 1.00 98.25 85 GLY A C 1
ATOM 669 O O . GLY A 1 85 ? -5.703 -3.327 3.148 1.00 98.25 85 GLY A O 1
ATOM 670 N N . ASN A 1 86 ? -3.557 -2.649 3.139 1.00 98.19 86 ASN A N 1
ATOM 671 C CA . ASN A 1 86 ? -3.657 -1.832 4.350 1.00 98.19 86 ASN A CA 1
ATOM 672 C C . ASN A 1 86 ? -4.543 -0.601 4.134 1.00 98.19 86 ASN A C 1
ATOM 674 O O . ASN A 1 86 ? -5.341 -0.268 5.009 1.00 98.19 86 ASN A O 1
ATOM 678 N N . LEU A 1 87 ? -4.438 0.038 2.967 1.00 98.50 87 LEU A N 1
ATOM 679 C CA . LEU A 1 87 ? -5.268 1.173 2.585 1.00 98.50 87 LEU A CA 1
ATOM 680 C C . LEU A 1 87 ? -6.746 0.777 2.548 1.00 98.50 87 LEU A C 1
ATOM 682 O O . LEU A 1 87 ? -7.551 1.420 3.214 1.00 98.50 87 LEU A O 1
ATOM 686 N N . CYS A 1 88 ? -7.095 -0.308 1.850 1.00 98.44 88 CYS A N 1
ATOM 687 C CA . CYS A 1 88 ? -8.471 -0.803 1.781 1.00 98.44 88 CYS A CA 1
ATOM 688 C C . CYS A 1 88 ? -9.038 -1.131 3.168 1.00 98.44 88 CYS A C 1
ATOM 690 O O . CYS A 1 88 ? -10.177 -0.780 3.466 1.00 98.44 88 CYS A O 1
ATOM 692 N N . ARG A 1 89 ? -8.242 -1.775 4.036 1.00 97.94 89 ARG A N 1
ATOM 693 C CA . ARG A 1 89 ? -8.656 -2.071 5.416 1.00 97.94 89 ARG A CA 1
ATOM 694 C C . ARG A 1 89 ? -8.915 -0.793 6.211 1.00 97.94 89 ARG A C 1
ATOM 696 O O . ARG A 1 89 ? -9.913 -0.720 6.914 1.00 97.94 89 ARG A O 1
ATOM 703 N N . ALA A 1 90 ? -8.021 0.187 6.102 1.00 98.31 90 ALA A N 1
ATOM 704 C CA . ALA A 1 90 ? -8.153 1.447 6.816 1.00 98.31 90 ALA A CA 1
ATOM 705 C C . ALA A 1 90 ? -9.361 2.257 6.342 1.00 98.31 90 ALA A C 1
ATOM 707 O O . ALA A 1 90 ? -10.086 2.783 7.176 1.00 98.31 90 ALA A O 1
ATOM 708 N N . VAL A 1 91 ? -9.600 2.319 5.028 1.00 98.44 91 VAL A N 1
ATOM 709 C CA . VAL A 1 91 ? -10.782 2.984 4.459 1.00 98.44 91 VAL A CA 1
ATOM 710 C C . VAL A 1 91 ? -12.056 2.353 5.006 1.00 98.44 91 VAL A C 1
ATOM 712 O O . VAL A 1 91 ? -12.883 3.073 5.550 1.00 98.44 91 VAL A O 1
ATOM 715 N N . ARG A 1 92 ? -12.163 1.020 4.962 1.00 98.38 92 ARG A N 1
ATOM 716 C CA . ARG A 1 92 ? -13.338 0.306 5.470 1.00 98.38 92 ARG A CA 1
ATOM 717 C C . ARG A 1 92 ? -13.600 0.586 6.952 1.00 98.38 92 ARG A C 1
ATOM 719 O O . ARG A 1 92 ? -14.723 0.895 7.315 1.00 98.38 92 ARG A O 1
ATOM 726 N N . ASP A 1 93 ? -12.569 0.530 7.797 1.00 98.31 93 ASP A N 1
ATOM 727 C CA . ASP A 1 93 ? -12.733 0.800 9.232 1.00 98.31 93 ASP A CA 1
ATOM 728 C C . ASP A 1 93 ? -13.166 2.251 9.506 1.00 98.31 93 ASP A C 1
ATOM 730 O O . ASP A 1 93 ? -14.046 2.492 10.329 1.00 98.31 93 ASP A O 1
ATOM 734 N N . ILE A 1 94 ? -12.595 3.219 8.781 1.00 98.12 94 ILE A N 1
ATOM 735 C CA . ILE A 1 94 ? -12.964 4.636 8.908 1.00 98.12 94 ILE A CA 1
ATOM 736 C C . ILE A 1 94 ? -14.396 4.884 8.414 1.00 98.12 94 ILE A C 1
ATOM 738 O O . ILE A 1 94 ? -15.103 5.685 9.020 1.00 98.12 94 ILE A O 1
ATOM 742 N N . GLU A 1 95 ? -14.831 4.223 7.341 1.00 98.00 95 GLU A N 1
ATOM 743 C CA . GLU A 1 95 ? -16.208 4.310 6.838 1.00 98.00 95 GLU A CA 1
ATOM 744 C C . GLU A 1 95 ? -17.211 3.687 7.815 1.00 98.00 95 GLU A C 1
ATOM 746 O O . GLU A 1 95 ? -18.258 4.274 8.071 1.00 98.00 95 GLU A O 1
ATOM 751 N N . GLU A 1 96 ? -16.881 2.532 8.396 1.00 97.69 96 GLU A N 1
ATOM 752 C CA . GLU A 1 96 ? -17.756 1.811 9.326 1.00 97.69 96 GLU A CA 1
ATOM 753 C C . GLU A 1 96 ? -17.854 2.491 10.698 1.00 97.69 96 GLU A C 1
ATOM 755 O O . GLU A 1 96 ? -18.932 2.549 11.286 1.00 97.69 96 GLU A O 1
ATOM 760 N N . ARG A 1 97 ? -16.732 2.982 11.239 1.00 96.75 97 ARG A N 1
ATOM 761 C CA . ARG A 1 97 ? -16.642 3.474 12.627 1.00 96.75 97 ARG A CA 1
ATOM 762 C C . ARG A 1 97 ? -16.544 4.991 12.740 1.00 96.75 97 ARG A C 1
ATOM 764 O O . ARG A 1 97 ? -16.649 5.524 13.840 1.00 96.75 97 ARG A O 1
ATOM 771 N N . GLY A 1 98 ? -16.316 5.684 11.630 1.00 97.19 98 GLY A N 1
ATOM 772 C CA . GLY A 1 98 ? -16.059 7.117 11.595 1.00 97.19 98 GLY A CA 1
ATOM 773 C C . GLY A 1 98 ? -14.589 7.488 11.822 1.00 97.19 98 GLY A C 1
ATOM 774 O O . GLY A 1 98 ? -13.751 6.700 12.272 1.00 97.19 98 GLY A O 1
ATOM 775 N N . ALA A 1 99 ? -14.266 8.743 11.495 1.00 96.50 99 ALA A N 1
ATOM 776 C CA . ALA A 1 99 ? -12.936 9.326 11.691 1.00 96.50 99 ALA A CA 1
ATOM 777 C C . ALA A 1 99 ? -12.658 9.723 13.155 1.00 96.50 99 ALA A C 1
ATOM 779 O O . ALA A 1 99 ? -11.496 9.814 13.560 1.00 96.50 99 ALA A O 1
ATOM 780 N N . VAL A 1 100 ? -13.712 9.942 13.941 1.00 97.56 100 VAL A N 1
ATOM 781 C CA . VAL A 1 100 ? -13.657 10.230 15.376 1.00 97.56 100 VAL A CA 1
ATOM 782 C C . VAL A 1 100 ? -14.476 9.165 16.088 1.00 97.56 100 VAL A C 1
ATOM 784 O O . VAL A 1 100 ? -15.631 8.939 15.745 1.00 97.56 100 VAL A O 1
ATOM 787 N N . LEU A 1 101 ? -13.854 8.503 17.055 1.00 97.12 101 LEU A N 1
ATOM 788 C CA . LEU A 1 101 ? -14.474 7.494 17.896 1.00 97.12 101 LEU A CA 1
ATOM 789 C C . LEU A 1 101 ? -14.874 8.138 19.219 1.00 97.12 101 LEU A C 1
ATOM 791 O O . LEU A 1 101 ? -14.055 8.801 19.862 1.00 97.12 101 LEU A O 1
ATOM 795 N N . GLN A 1 102 ? -16.117 7.902 19.616 1.00 96.50 102 GLN A N 1
ATOM 796 C CA . GLN A 1 102 ? -16.687 8.377 20.867 1.00 96.50 102 GLN A CA 1
ATOM 797 C C . GLN A 1 102 ? -16.706 7.235 21.887 1.00 96.50 102 GLN A C 1
ATOM 799 O O . GLN A 1 102 ? -17.106 6.113 21.576 1.00 96.50 102 GLN A O 1
ATOM 804 N N . THR A 1 103 ? -16.232 7.503 23.100 1.00 95.62 103 THR A N 1
ATOM 805 C CA . THR A 1 103 ? -16.322 6.584 24.239 1.00 95.62 103 THR A CA 1
ATOM 806 C C . THR A 1 103 ? -17.356 7.120 25.208 1.00 95.62 103 THR A C 1
ATOM 808 O O . THR A 1 103 ? -17.255 8.270 25.636 1.00 95.62 103 THR A O 1
ATOM 811 N N . PHE A 1 104 ? -18.321 6.275 25.554 1.00 96.19 104 PHE A N 1
ATOM 812 C CA . PHE A 1 104 ? -19.360 6.582 26.524 1.00 96.19 104 PHE A CA 1
ATOM 813 C C . PHE A 1 104 ? -19.156 5.740 27.782 1.00 96.19 104 PHE A C 1
ATOM 815 O O . PHE A 1 104 ? -18.724 4.589 27.693 1.00 96.19 104 PHE A O 1
ATOM 822 N N . GLU A 1 105 ? -19.454 6.323 28.936 1.00 95.81 105 GLU A N 1
ATOM 823 C CA . GLU A 1 105 ? -19.535 5.617 30.213 1.00 95.81 105 GLU A CA 1
ATOM 824 C C . GLU A 1 105 ? -20.949 5.741 30.775 1.00 95.81 105 GLU A C 1
ATOM 826 O O . GLU A 1 105 ? -21.625 6.756 30.587 1.00 95.81 105 GLU A O 1
ATOM 831 N N . THR A 1 106 ? -21.392 4.696 31.469 1.00 96.56 106 THR A N 1
ATOM 832 C CA . THR A 1 106 ? -22.665 4.713 32.186 1.00 96.56 106 THR A CA 1
ATOM 833 C C . THR A 1 106 ? -22.462 5.365 33.547 1.00 96.56 106 THR A C 1
ATOM 835 O O . THR A 1 106 ? -21.642 4.905 34.341 1.00 96.56 106 THR A O 1
ATOM 838 N N . VAL A 1 107 ? -23.230 6.410 33.833 1.00 94.81 107 VAL A N 1
ATOM 839 C CA . VAL A 1 107 ? -23.263 7.083 35.133 1.00 94.81 107 VAL A CA 1
ATOM 840 C C . VAL A 1 107 ? -24.670 6.982 35.702 1.00 94.81 107 VAL A C 1
ATOM 842 O O . VAL A 1 107 ? -25.644 7.255 35.006 1.00 94.81 107 VAL A O 1
ATOM 845 N N . THR A 1 108 ? -24.775 6.599 36.970 1.00 96.38 108 THR A N 1
ATOM 846 C CA . THR A 1 108 ? -26.047 6.559 37.696 1.00 96.38 108 THR A CA 1
ATOM 847 C C . THR A 1 108 ? -26.248 7.872 38.443 1.00 96.38 108 THR A C 1
ATOM 849 O O . THR A 1 108 ? -25.361 8.315 39.176 1.00 96.38 108 THR A O 1
ATOM 852 N N . ASP A 1 109 ? -27.399 8.511 38.253 1.00 93.06 109 ASP A N 1
ATOM 853 C CA . ASP A 1 109 ? -27.754 9.727 38.979 1.00 93.06 109 ASP A CA 1
ATOM 854 C C . ASP A 1 109 ? -28.185 9.429 40.436 1.00 93.06 109 ASP A C 1
ATOM 856 O O . ASP A 1 109 ? -28.392 8.270 40.811 1.00 93.06 109 ASP A O 1
ATOM 860 N N . PRO A 1 110 ? -28.323 10.454 41.301 1.00 93.94 110 PRO A N 1
ATOM 861 C CA . PRO A 1 110 ? -28.793 10.267 42.677 1.00 93.94 110 PRO A CA 1
ATOM 862 C C . PRO A 1 110 ? -30.197 9.648 42.802 1.00 93.94 110 PRO A C 1
ATOM 864 O O . PRO A 1 110 ? -30.569 9.201 43.885 1.00 93.94 110 PRO A O 1
ATOM 867 N N . GLN A 1 111 ? -30.982 9.639 41.724 1.00 94.00 111 GLN A N 1
ATOM 868 C CA . GLN A 1 111 ? -32.311 9.044 41.631 1.00 94.00 111 GLN A CA 1
ATOM 869 C C . GLN A 1 111 ? -32.261 7.569 41.189 1.00 94.00 111 GLN A C 1
ATOM 871 O O . GLN A 1 111 ? -33.303 6.916 41.141 1.00 94.00 111 GLN A O 1
ATOM 876 N N . GLY A 1 112 ? -31.070 7.024 40.914 1.00 93.62 112 GLY A N 1
ATOM 877 C CA . GLY A 1 112 ? -30.864 5.638 40.497 1.00 93.62 112 GLY A CA 1
ATOM 878 C C . GLY A 1 112 ? -31.037 5.396 38.995 1.00 93.62 112 GLY A C 1
ATOM 879 O O . GLY A 1 112 ? -31.089 4.240 38.580 1.00 93.62 112 GLY A O 1
ATOM 880 N N . VAL A 1 113 ? -31.141 6.444 38.174 1.00 95.25 113 VAL A N 1
ATOM 881 C CA . VAL A 1 113 ? -31.309 6.334 36.718 1.00 95.25 113 VAL A CA 1
ATOM 882 C C . VAL A 1 113 ? -29.945 6.330 36.034 1.00 95.25 113 VAL A C 1
ATOM 884 O O . VAL A 1 113 ? -29.076 7.147 36.335 1.00 95.25 113 VAL A O 1
ATOM 887 N N . GLU A 1 114 ? -29.750 5.400 35.102 1.00 96.06 114 GLU A N 1
ATOM 888 C CA . GLU A 1 114 ? -28.526 5.295 34.308 1.00 96.06 114 GLU A CA 1
ATOM 889 C C . GLU A 1 114 ? -28.556 6.221 33.086 1.00 96.06 114 GLU A C 1
ATOM 891 O O . GLU A 1 114 ? -29.504 6.218 32.300 1.00 96.06 114 GLU A O 1
ATOM 896 N N . HIS A 1 115 ? -27.466 6.961 32.889 1.00 93.75 115 HIS A N 1
ATOM 897 C CA . HIS A 1 115 ? -27.244 7.851 31.754 1.00 93.75 115 HIS A CA 1
ATOM 898 C C . HIS A 1 115 ? -25.936 7.488 31.051 1.00 93.75 115 HIS A C 1
ATOM 900 O O . HIS A 1 115 ? -24.924 7.230 31.699 1.00 93.75 115 HIS A O 1
ATOM 906 N N . GLN A 1 116 ? -25.937 7.500 29.717 1.00 96.00 116 GLN A N 1
ATOM 907 C CA . GLN A 1 116 ? -24.712 7.397 28.919 1.00 96.00 116 GLN A CA 1
ATOM 908 C C . GLN A 1 116 ? -24.111 8.792 28.760 1.00 96.00 116 GLN A C 1
ATOM 910 O O . GLN A 1 116 ? -24.740 9.676 28.175 1.00 96.00 116 GLN A O 1
ATOM 915 N N . VAL A 1 117 ? -22.890 8.994 29.245 1.00 95.69 117 VAL A N 1
ATOM 916 C CA . VAL A 1 117 ? -22.165 10.262 29.102 1.00 95.69 117 VAL A CA 1
ATOM 917 C C . VAL A 1 117 ? -20.951 10.078 28.206 1.00 95.69 117 VAL A C 1
ATOM 919 O O . VAL A 1 117 ? -20.214 9.102 28.322 1.00 95.69 117 VAL A O 1
ATOM 922 N N . LEU A 1 118 ? -20.740 11.020 27.287 1.00 95.56 118 LEU A N 1
ATOM 923 C CA . LEU A 1 118 ? -19.542 11.052 26.453 1.00 95.56 118 LEU A CA 1
ATOM 924 C C . LEU A 1 118 ? -18.337 11.412 27.328 1.00 95.56 118 LEU A C 1
ATOM 926 O O . LEU A 1 118 ? -18.274 12.517 27.863 1.00 95.56 118 LEU A O 1
ATOM 930 N N . VAL A 1 119 ? -17.369 10.504 27.441 1.00 96.25 119 VAL A N 1
ATOM 931 C CA . VAL A 1 119 ? -16.168 10.704 28.271 1.00 96.25 119 VAL A CA 1
ATOM 932 C C . VAL A 1 119 ? -14.909 10.981 27.460 1.00 96.25 119 VAL A C 1
ATOM 934 O O . VAL A 1 119 ? -13.952 11.555 27.978 1.00 96.25 119 VAL A O 1
ATOM 937 N N . ALA A 1 120 ? -14.877 10.588 26.184 1.00 95.94 120 ALA A N 1
ATOM 938 C CA . ALA A 1 120 ? -13.735 10.861 25.322 1.00 95.94 120 ALA A CA 1
ATOM 939 C C . ALA A 1 120 ? -14.100 10.853 23.839 1.00 95.94 120 ALA A C 1
ATOM 941 O O . ALA A 1 120 ? -14.866 10.010 23.374 1.00 95.94 120 ALA A O 1
ATOM 942 N N . GLU A 1 121 ? -13.426 11.719 23.088 1.00 97.19 121 GLU A N 1
ATOM 943 C CA . GLU A 1 121 ? -13.364 11.673 21.632 1.00 97.19 121 GLU A CA 1
ATOM 944 C C . GLU A 1 121 ? -11.917 11.468 21.203 1.00 97.19 121 GLU A C 1
ATOM 946 O O . GLU A 1 121 ? -11.004 12.173 21.645 1.00 97.19 121 GLU A O 1
ATOM 951 N N . ARG A 1 122 ? -11.677 10.470 20.354 1.00 96.81 122 ARG A N 1
ATOM 952 C CA . ARG A 1 122 ? -10.336 10.167 19.849 1.00 96.81 122 ARG A CA 1
ATOM 953 C C . ARG A 1 122 ? -10.373 9.947 18.351 1.00 96.81 122 ARG A C 1
ATOM 955 O O . ARG A 1 122 ? -11.308 9.360 17.820 1.00 96.81 122 ARG A O 1
ATOM 962 N N . LEU A 1 123 ? -9.316 10.376 17.668 1.00 97.62 123 LEU A N 1
ATOM 963 C CA . LEU A 1 123 ? -9.138 10.056 16.255 1.00 97.62 123 LEU A CA 1
ATOM 964 C C . LEU A 1 123 ? -9.075 8.539 16.064 1.00 97.62 123 LEU A C 1
ATOM 966 O O . LEU A 1 123 ? -8.388 7.845 16.820 1.00 97.62 123 LEU A O 1
ATOM 970 N N . ASN A 1 124 ? -9.738 8.040 15.023 1.00 97.69 124 ASN A N 1
ATOM 971 C CA . ASN A 1 124 ? -9.667 6.634 14.657 1.00 97.69 124 ASN A CA 1
ATOM 972 C C . ASN A 1 124 ? -8.194 6.246 14.379 1.00 97.69 124 ASN A C 1
ATOM 974 O O . ASN A 1 124 ? -7.553 6.860 13.514 1.00 97.69 124 ASN A O 1
ATOM 978 N N . PRO A 1 125 ? -7.631 5.229 15.065 1.00 96.81 125 PRO A N 1
ATOM 979 C CA . PRO A 1 125 ? -6.259 4.770 14.841 1.00 96.81 125 PRO A CA 1
ATOM 980 C C . PRO A 1 125 ? -5.942 4.433 13.376 1.00 96.81 125 PRO A C 1
ATOM 982 O O . PRO A 1 125 ? -4.807 4.637 12.926 1.00 96.81 125 PRO A O 1
ATOM 985 N N . TYR A 1 126 ? -6.935 3.984 12.602 1.00 98.06 126 TYR A N 1
ATOM 986 C CA . TYR A 1 126 ? -6.780 3.675 11.183 1.00 98.06 126 TYR A CA 1
ATOM 987 C C . TYR A 1 126 ? -6.522 4.900 10.307 1.00 98.06 126 TYR A C 1
ATOM 989 O O . TYR A 1 126 ? -5.979 4.736 9.218 1.00 98.06 126 TYR A O 1
ATOM 997 N N . LEU A 1 127 ? -6.757 6.131 10.777 1.00 98.12 127 LEU A N 1
ATOM 998 C CA . LEU A 1 127 ? -6.341 7.339 10.051 1.00 98.12 127 LEU A CA 1
ATOM 999 C C . LEU A 1 127 ? -4.822 7.384 9.832 1.00 98.12 127 LEU A C 1
ATOM 1001 O O . LEU A 1 127 ? -4.350 7.849 8.790 1.00 98.12 127 LEU A O 1
ATOM 1005 N N . ARG A 1 128 ? -4.040 6.864 10.789 1.00 97.81 128 ARG A N 1
ATOM 1006 C CA . ARG A 1 128 ? -2.578 6.762 10.653 1.00 97.81 128 ARG A CA 1
ATOM 1007 C C . ARG A 1 128 ? -2.191 5.703 9.627 1.00 97.81 128 ARG A C 1
ATOM 1009 O O . ARG A 1 128 ? -1.339 5.968 8.781 1.00 97.81 128 ARG A O 1
ATOM 1016 N N . VAL A 1 129 ? -2.851 4.544 9.674 1.00 98.12 129 VAL A N 1
ATOM 1017 C CA . VAL A 1 129 ? -2.647 3.447 8.715 1.00 98.12 129 VAL A CA 1
ATOM 1018 C C . VAL A 1 129 ? -2.991 3.908 7.301 1.00 98.12 129 VAL A C 1
ATOM 1020 O O . VAL A 1 129 ? -2.187 3.725 6.392 1.00 98.12 129 VAL A O 1
ATOM 1023 N N . TYR A 1 130 ? -4.130 4.583 7.130 1.00 98.31 130 TYR A N 1
ATOM 1024 C CA . TYR A 1 130 ? -4.570 5.166 5.866 1.00 98.31 130 TYR A CA 1
ATOM 1025 C C . TYR A 1 130 ? -3.505 6.091 5.271 1.00 98.31 130 TYR A C 1
ATOM 1027 O O . TYR A 1 130 ? -3.116 5.919 4.117 1.00 98.31 130 TYR A O 1
ATOM 1035 N N . ARG A 1 131 ? -2.993 7.049 6.056 1.00 97.88 131 ARG A N 1
ATOM 1036 C CA . ARG A 1 131 ? -1.993 8.016 5.578 1.00 97.88 131 ARG A CA 1
ATOM 1037 C C . ARG A 1 131 ? -0.707 7.323 5.131 1.00 97.88 131 ARG A C 1
ATOM 1039 O O . ARG A 1 131 ? -0.248 7.563 4.017 1.00 97.88 131 ARG A O 1
ATOM 1046 N N . GLN A 1 132 ? -0.170 6.439 5.969 1.00 98.06 132 GLN A N 1
ATOM 1047 C CA . GLN A 1 132 ? 1.061 5.711 5.669 1.00 98.06 132 GLN A CA 1
ATOM 1048 C C . GLN A 1 132 ? 0.908 4.826 4.425 1.00 98.06 132 GLN A C 1
ATOM 1050 O O . GLN A 1 132 ? 1.751 4.867 3.530 1.00 98.06 132 GLN A O 1
ATOM 1055 N N . ALA A 1 133 ? -0.182 4.063 4.347 1.00 98.00 133 ALA A N 1
ATOM 1056 C CA . ALA A 1 133 ? -0.466 3.185 3.219 1.00 98.00 133 ALA A CA 1
ATOM 1057 C C . ALA A 1 133 ? -0.647 3.980 1.918 1.00 98.00 133 ALA A C 1
ATOM 1059 O O . ALA A 1 133 ? -0.060 3.640 0.895 1.00 98.00 133 ALA A O 1
ATOM 1060 N N . LYS A 1 134 ? -1.391 5.092 1.960 1.00 97.81 134 LYS A N 1
ATOM 1061 C CA . LYS A 1 134 ? -1.593 5.979 0.807 1.00 97.81 134 LYS A CA 1
ATOM 1062 C C . LYS A 1 134 ? -0.269 6.520 0.267 1.00 97.81 134 LYS A C 1
ATOM 1064 O O . LYS A 1 134 ? -0.048 6.511 -0.943 1.00 97.81 134 LYS A O 1
ATOM 1069 N N . GLU A 1 135 ? 0.616 6.982 1.145 1.00 96.69 135 GLU A N 1
ATOM 1070 C CA . GLU A 1 135 ? 1.945 7.463 0.755 1.00 96.69 135 GLU A CA 1
ATOM 1071 C C . GLU A 1 135 ? 2.812 6.345 0.161 1.00 96.69 135 GLU A C 1
ATOM 1073 O O . GLU A 1 135 ? 3.480 6.562 -0.853 1.00 96.69 135 GLU A O 1
ATOM 1078 N N . GLY A 1 136 ? 2.775 5.146 0.751 1.00 95.75 136 GLY A N 1
ATOM 1079 C CA . GLY A 1 136 ? 3.477 3.960 0.254 1.00 95.75 136 GLY A CA 1
ATOM 1080 C C . GLY A 1 136 ? 3.020 3.543 -1.145 1.00 95.75 136 GLY A C 1
ATOM 1081 O O . GLY A 1 136 ? 3.851 3.394 -2.050 1.00 95.75 136 GLY A O 1
ATOM 1082 N N . VAL A 1 137 ? 1.702 3.473 -1.362 1.00 96.75 137 VAL A N 1
ATOM 1083 C CA . VAL A 1 137 ? 1.081 3.183 -2.666 1.00 96.75 137 VAL A CA 1
ATOM 1084 C C . VAL A 1 137 ? 1.519 4.202 -3.713 1.00 96.75 137 VAL A C 1
ATOM 1086 O O . VAL A 1 137 ? 1.988 3.812 -4.779 1.00 96.75 137 VAL A O 1
ATOM 1089 N N . LEU A 1 1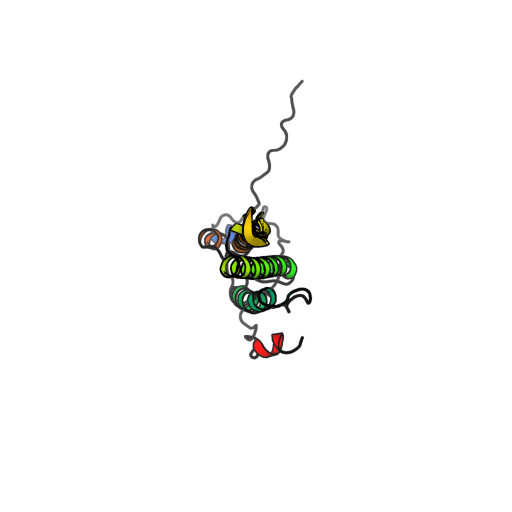38 ? 1.425 5.504 -3.424 1.00 94.50 138 LEU A N 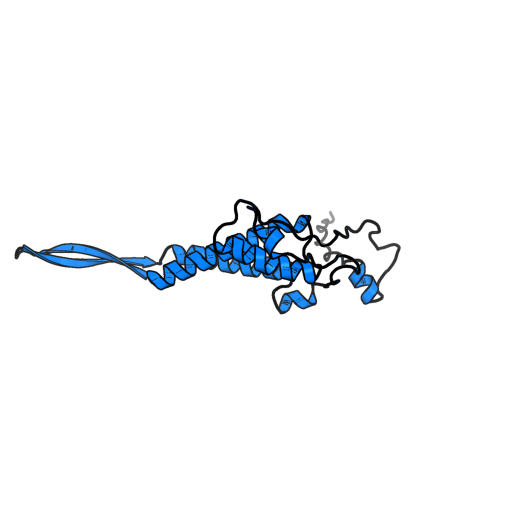1
ATOM 1090 C CA . LEU A 1 138 ? 1.786 6.552 -4.387 1.00 94.50 138 LEU A CA 1
ATOM 1091 C C . LEU A 1 138 ? 3.284 6.556 -4.717 1.00 94.50 138 LEU A C 1
ATOM 1093 O O . LEU A 1 138 ? 3.659 6.739 -5.877 1.00 94.50 138 LEU A O 1
ATOM 1097 N N . ARG A 1 139 ? 4.144 6.328 -3.717 1.00 92.88 139 ARG A N 1
ATOM 1098 C CA . ARG A 1 139 ? 5.599 6.259 -3.900 1.00 92.88 139 ARG A CA 1
ATOM 1099 C C . ARG A 1 139 ? 5.982 5.092 -4.800 1.00 92.88 139 ARG A C 1
ATOM 1101 O O . ARG A 1 139 ? 6.663 5.287 -5.799 1.00 92.88 139 ARG A O 1
ATOM 1108 N N . THR A 1 140 ? 5.516 3.893 -4.472 1.00 93.81 140 THR A N 1
ATOM 1109 C CA . THR A 1 140 ? 5.807 2.690 -5.263 1.00 93.81 140 THR A CA 1
ATOM 1110 C C . THR A 1 140 ? 5.154 2.750 -6.647 1.00 93.81 140 THR A C 1
ATOM 1112 O O . THR A 1 140 ? 5.768 2.336 -7.626 1.00 93.81 140 THR A O 1
ATOM 1115 N N . ALA A 1 141 ? 3.967 3.354 -6.775 1.00 92.19 141 ALA A N 1
ATOM 1116 C CA . ALA A 1 141 ? 3.325 3.595 -8.067 1.00 92.19 141 ALA A CA 1
ATOM 1117 C C . ALA A 1 141 ? 4.158 4.476 -9.002 1.00 92.19 141 ALA A C 1
ATOM 1119 O O . ALA A 1 141 ? 4.168 4.246 -10.212 1.00 92.19 141 ALA A O 1
ATOM 1120 N N . ALA A 1 142 ? 4.867 5.469 -8.466 1.00 89.38 142 ALA A N 1
ATOM 1121 C CA . ALA A 1 142 ? 5.755 6.300 -9.265 1.00 89.38 142 ALA A CA 1
ATOM 1122 C C . ALA A 1 142 ? 6.953 5.505 -9.816 1.00 89.38 142 ALA A C 1
ATOM 1124 O O . ALA A 1 142 ? 7.320 5.711 -10.969 1.00 89.38 142 ALA A O 1
ATOM 1125 N N . GLU A 1 143 ? 7.515 4.570 -9.045 1.00 87.62 143 GLU A N 1
ATOM 1126 C CA . GLU A 1 143 ? 8.659 3.749 -9.481 1.00 87.62 143 GLU A CA 1
ATOM 1127 C C . GLU A 1 143 ? 8.304 2.822 -10.655 1.00 87.62 143 GLU A C 1
ATOM 1129 O O . GLU A 1 143 ? 9.100 2.652 -11.574 1.00 87.62 143 GLU A O 1
ATOM 1134 N N . PHE A 1 144 ? 7.081 2.284 -10.681 1.00 87.75 144 PHE A N 1
ATOM 1135 C CA . PHE A 1 144 ? 6.582 1.460 -11.791 1.00 87.75 144 PHE A CA 1
ATOM 1136 C C . PHE A 1 144 ? 5.985 2.271 -12.956 1.00 87.75 144 PHE A C 1
ATOM 1138 O O . PHE A 1 144 ? 5.506 1.689 -13.927 1.00 87.75 144 PHE A O 1
ATOM 1145 N N . GLY A 1 145 ? 5.962 3.607 -12.881 1.00 87.81 145 GLY A N 1
ATOM 1146 C CA . GLY A 1 145 ? 5.368 4.447 -13.930 1.00 87.81 145 GLY A CA 1
ATOM 1147 C C . GLY A 1 145 ? 3.838 4.449 -13.958 1.00 87.81 145 GLY A C 1
ATOM 1148 O O . GLY A 1 145 ? 3.243 4.835 -14.960 1.00 87.81 145 GLY A O 1
ATOM 1149 N N . MET A 1 146 ? 3.178 4.039 -12.873 1.00 89.25 146 MET A N 1
ATOM 1150 C CA . MET A 1 146 ? 1.714 3.940 -12.809 1.00 89.25 146 MET A CA 1
ATOM 1151 C C . MET A 1 146 ? 1.034 5.310 -12.644 1.00 89.25 146 MET A C 1
ATOM 1153 O O . MET A 1 146 ? -0.159 5.448 -12.913 1.00 89.25 146 MET A O 1
ATOM 1157 N N . THR A 1 147 ? 1.778 6.350 -12.251 1.00 85.69 147 THR A N 1
ATOM 1158 C CA . THR A 1 147 ? 1.260 7.724 -12.167 1.00 85.69 147 THR A CA 1
ATOM 1159 C C . THR A 1 147 ? 1.472 8.486 -13.483 1.00 85.69 147 THR A C 1
ATOM 1161 O O . THR A 1 147 ? 2.499 8.297 -14.142 1.00 85.69 147 THR A O 1
ATOM 1164 N N . PRO A 1 148 ? 0.560 9.403 -13.874 1.00 78.81 148 PRO A N 1
ATOM 1165 C CA . PRO A 1 148 ? 0.708 10.181 -15.107 1.00 78.81 148 PRO A CA 1
ATOM 1166 C C . PRO A 1 148 ? 2.056 10.902 -15.229 1.00 78.81 148 PRO A C 1
ATOM 1168 O O . PRO A 1 148 ? 2.670 10.883 -16.291 1.00 78.81 148 PRO A O 1
ATOM 1171 N N . ALA A 1 149 ? 2.547 11.481 -14.130 1.00 76.50 149 ALA A N 1
ATOM 1172 C CA . ALA A 1 149 ? 3.823 12.191 -14.098 1.00 76.50 149 ALA A CA 1
ATOM 1173 C C . ALA A 1 149 ? 5.048 11.265 -14.219 1.00 76.50 149 ALA A C 1
ATOM 1175 O O . ALA A 1 149 ? 6.104 11.705 -14.673 1.00 76.50 149 ALA A O 1
ATOM 1176 N N . ALA A 1 150 ? 4.932 9.998 -13.805 1.00 79.12 150 ALA A N 1
ATOM 1177 C CA . ALA A 1 150 ? 6.012 9.021 -13.903 1.00 79.12 150 ALA A CA 1
ATOM 1178 C C . ALA A 1 150 ? 6.041 8.293 -15.253 1.00 79.12 150 ALA A C 1
ATOM 1180 O O . ALA A 1 150 ? 7.111 7.849 -15.663 1.00 79.12 150 ALA A O 1
ATOM 1181 N N . ARG A 1 151 ? 4.913 8.231 -15.980 1.00 79.38 151 ARG A N 1
ATOM 1182 C CA . ARG A 1 151 ? 4.836 7.582 -17.303 1.00 79.38 151 ARG A CA 1
ATOM 1183 C C . ARG A 1 151 ? 5.877 8.099 -18.292 1.00 79.38 151 ARG A C 1
ATOM 1185 O O . ARG A 1 151 ? 6.450 7.310 -19.026 1.00 79.38 151 ARG A O 1
ATOM 1192 N N . SER A 1 152 ? 6.183 9.397 -18.273 1.00 72.88 152 SER A N 1
ATOM 1193 C CA . SER A 1 152 ? 7.198 9.994 -19.157 1.00 72.88 152 SER A CA 1
ATOM 1194 C C . SER A 1 152 ? 8.628 9.501 -18.898 1.00 72.88 152 SER A C 1
ATOM 1196 O O . SER A 1 152 ? 9.506 9.696 -19.734 1.00 72.88 152 SER A O 1
ATOM 1198 N N . LYS A 1 153 ? 8.880 8.876 -17.742 1.00 68.56 153 LYS A N 1
ATOM 1199 C CA . LYS A 1 153 ? 10.196 8.371 -17.326 1.00 68.56 153 LYS A CA 1
ATOM 1200 C C . LYS A 1 153 ? 10.335 6.859 -17.493 1.00 68.56 153 LYS A C 1
ATOM 1202 O O . LYS A 1 153 ? 11.415 6.333 -17.235 1.00 68.56 153 LYS A O 1
ATOM 1207 N N . VAL A 1 154 ? 9.267 6.175 -17.899 1.00 72.50 154 VAL A N 1
ATOM 1208 C CA . VAL A 1 154 ? 9.223 4.722 -18.044 1.00 72.50 154 VAL A CA 1
ATOM 1209 C C . VAL A 1 154 ? 9.038 4.373 -19.514 1.00 72.50 154 VAL A C 1
ATOM 1211 O O . VAL A 1 154 ? 8.153 4.895 -20.185 1.00 72.50 154 VAL A O 1
ATOM 1214 N N . THR A 1 155 ? 9.892 3.491 -20.028 1.00 68.69 155 THR A N 1
ATOM 1215 C CA . THR A 1 155 ? 9.812 3.005 -21.407 1.00 68.69 155 THR A CA 1
ATOM 1216 C C . THR A 1 155 ? 9.256 1.590 -21.390 1.00 68.69 155 THR A C 1
ATOM 1218 O O . THR A 1 155 ? 9.920 0.669 -20.923 1.00 68.69 155 THR A O 1
ATOM 1221 N N . ALA A 1 156 ? 8.030 1.427 -21.882 1.00 67.81 156 ALA A N 1
ATOM 1222 C CA . ALA A 1 156 ? 7.438 0.116 -22.105 1.00 67.81 156 ALA A CA 1
ATOM 1223 C C . ALA A 1 156 ? 8.029 -0.484 -23.387 1.00 67.81 156 ALA A C 1
ATOM 1225 O O . ALA A 1 156 ? 8.011 0.161 -24.435 1.00 67.81 156 ALA A O 1
ATOM 1226 N N . ALA A 1 157 ? 8.568 -1.699 -23.301 1.00 63.81 157 ALA A N 1
ATOM 1227 C CA . ALA A 1 157 ? 9.112 -2.416 -24.456 1.00 63.81 157 ALA A CA 1
ATOM 1228 C C . ALA A 1 157 ? 8.094 -3.388 -25.083 1.00 63.81 157 ALA A C 1
ATOM 1230 O O . ALA A 1 157 ? 8.377 -3.970 -26.126 1.00 63.81 157 ALA A O 1
ATOM 1231 N N . GLY A 1 158 ? 6.921 -3.566 -24.457 1.00 58.69 158 GLY A N 1
ATOM 1232 C CA . GLY A 1 158 ? 6.008 -4.665 -24.780 1.00 58.69 158 GLY A CA 1
ATOM 1233 C C . GLY A 1 158 ? 6.620 -6.035 -24.442 1.00 58.69 158 GLY A C 1
ATOM 1234 O O . GLY A 1 158 ? 7.800 -6.129 -24.086 1.00 58.69 158 GLY A O 1
ATOM 1235 N N . PRO A 1 159 ? 5.845 -7.129 -24.501 1.00 52.84 159 PRO A N 1
ATOM 1236 C CA . PRO A 1 159 ? 6.423 -8.459 -24.412 1.00 52.84 159 PRO A CA 1
ATOM 1237 C C . PRO A 1 159 ? 7.224 -8.729 -25.694 1.00 52.84 159 PRO A C 1
ATOM 1239 O O . PRO A 1 159 ? 6.765 -8.415 -26.788 1.00 52.84 159 PRO A O 1
ATOM 1242 N N . ALA A 1 160 ? 8.427 -9.296 -25.567 1.00 49.91 160 ALA A N 1
ATOM 1243 C CA . ALA A 1 160 ? 9.228 -9.679 -26.728 1.00 49.91 160 ALA A CA 1
ATOM 1244 C C . ALA A 1 160 ? 8.435 -10.650 -27.622 1.00 49.91 160 ALA A C 1
ATOM 1246 O O . ALA A 1 160 ? 7.879 -11.629 -27.109 1.00 49.91 160 ALA A O 1
ATOM 1247 N N . ASP A 1 161 ? 8.405 -10.381 -28.934 1.00 45.53 161 ASP A N 1
ATOM 1248 C CA . ASP A 1 161 ? 7.776 -11.236 -29.946 1.00 45.53 161 ASP A CA 1
ATOM 1249 C C . ASP A 1 161 ? 8.178 -12.701 -29.718 1.00 45.53 161 ASP A C 1
ATOM 1251 O O . ASP A 1 161 ? 9.341 -13.082 -29.855 1.00 45.53 161 ASP A O 1
ATOM 1255 N N . GLY A 1 162 ? 7.211 -13.517 -29.288 1.00 48.69 162 GLY A N 1
ATOM 1256 C CA . GLY A 1 162 ? 7.398 -14.945 -29.023 1.00 48.69 162 GLY A CA 1
ATOM 1257 C C . GLY A 1 162 ? 7.101 -15.413 -27.596 1.00 48.69 162 GLY A C 1
ATOM 1258 O O . GLY A 1 162 ? 6.938 -16.619 -27.392 1.00 48.69 162 GLY A O 1
ATOM 1259 N N . SER A 1 163 ? 6.945 -14.530 -26.600 1.00 47.16 163 SER A N 1
ATOM 1260 C CA . SER A 1 163 ? 6.329 -14.959 -25.337 1.00 47.16 163 SER A CA 1
ATOM 1261 C C . SER A 1 163 ? 4.827 -15.105 -25.562 1.00 47.16 163 SER A C 1
ATOM 1263 O O . SER A 1 163 ? 4.096 -14.118 -25.490 1.00 47.16 163 SER A O 1
ATOM 1265 N N . LYS A 1 164 ? 4.372 -16.327 -25.877 1.00 45.16 164 LYS A N 1
ATOM 1266 C CA . LYS A 1 164 ? 2.939 -16.651 -25.933 1.00 45.16 164 LYS A CA 1
ATOM 1267 C C . LYS A 1 164 ? 2.261 -16.019 -24.709 1.00 45.16 164 LYS A C 1
ATOM 1269 O O . LYS A 1 164 ? 2.749 -16.254 -23.594 1.00 45.16 164 LYS A O 1
ATOM 1274 N N . PRO A 1 165 ? 1.188 -15.219 -24.880 1.00 46.00 165 PRO A N 1
ATOM 1275 C CA . PRO A 1 165 ? 0.365 -14.800 -23.755 1.00 46.00 165 PRO A CA 1
ATOM 1276 C C . PRO A 1 165 ? 0.046 -16.076 -22.996 1.00 46.00 165 PRO A C 1
ATOM 1278 O O . PRO A 1 165 ? -0.361 -17.051 -23.623 1.00 46.00 165 PRO A O 1
ATOM 1281 N N . ALA A 1 166 ? 0.340 -16.143 -21.698 1.00 53.66 166 ALA A N 1
ATOM 1282 C CA . ALA A 1 166 ? 0.037 -17.348 -20.944 1.00 53.66 166 ALA A CA 1
ATOM 1283 C C . ALA A 1 166 ? -1.475 -17.580 -21.083 1.00 53.66 166 ALA A C 1
ATOM 1285 O O . ALA A 1 166 ? -2.252 -16.883 -20.435 1.00 53.66 166 ALA A O 1
ATOM 1286 N N . GLU A 1 167 ? -1.887 -18.520 -21.943 1.00 46.97 167 GLU A N 1
ATOM 1287 C CA . GLU A 1 167 ? -3.283 -18.767 -22.357 1.00 46.97 167 GLU A CA 1
ATOM 1288 C C . GLU A 1 167 ? -4.183 -19.179 -21.183 1.00 46.97 167 GLU A C 1
ATOM 1290 O O . GLU A 1 167 ? -5.362 -19.467 -21.341 1.00 46.97 167 GLU A O 1
ATOM 1295 N N . ASP A 1 168 ? -3.651 -19.160 -19.963 1.00 53.28 168 ASP A N 1
ATOM 1296 C CA . ASP A 1 168 ? -4.398 -19.438 -18.765 1.00 53.28 168 ASP A CA 1
ATOM 1297 C C . ASP A 1 168 ? -3.808 -18.711 -17.538 1.00 53.28 168 ASP A C 1
ATOM 1299 O O . ASP A 1 168 ? -3.396 -19.312 -16.542 1.00 53.28 168 ASP A O 1
ATOM 1303 N N . PHE A 1 169 ? -3.747 -17.373 -17.601 1.00 55.62 169 PHE A N 1
ATOM 1304 C CA . PHE A 1 169 ? -3.378 -16.505 -16.465 1.00 55.62 169 PHE A CA 1
ATOM 1305 C C . PHE A 1 169 ? -4.162 -16.850 -15.193 1.00 55.62 169 PHE A C 1
ATOM 1307 O O . PHE A 1 169 ? -3.617 -16.848 -14.090 1.00 55.62 169 PHE A O 1
ATOM 1314 N N . SER A 1 170 ? -5.437 -17.202 -15.340 1.00 54.62 170 SER A N 1
ATOM 1315 C CA . SER A 1 170 ? -6.268 -17.684 -14.245 1.00 54.62 170 SER A CA 1
ATOM 1316 C C . SER A 1 170 ? -5.763 -19.029 -13.707 1.00 54.62 170 SER A C 1
ATOM 1318 O O . SER A 1 170 ? -5.731 -19.193 -12.494 1.00 54.62 170 SER A O 1
ATOM 1320 N N . ARG A 1 171 ? -5.285 -19.986 -14.522 1.00 61.34 171 ARG A N 1
ATOM 1321 C CA . ARG A 1 171 ? -4.605 -21.202 -14.004 1.00 61.34 171 ARG A CA 1
ATOM 1322 C C . ARG A 1 171 ? -3.307 -20.895 -13.251 1.00 61.34 171 ARG A C 1
ATOM 1324 O O . ARG A 1 171 ? -3.035 -21.561 -12.253 1.00 61.34 171 ARG A O 1
ATOM 1331 N N . PHE A 1 172 ? -2.534 -19.885 -13.663 1.00 65.56 172 PHE A N 1
ATOM 1332 C CA . PHE A 1 172 ? -1.282 -19.512 -12.982 1.00 65.56 172 PHE A CA 1
ATOM 1333 C C . PHE A 1 172 ? -1.504 -19.101 -11.513 1.00 65.56 172 PHE A C 1
ATOM 1335 O O . PHE A 1 172 ? -0.676 -19.413 -10.650 1.00 65.56 172 PHE A O 1
ATOM 1342 N N . PHE A 1 173 ? -2.650 -18.474 -11.218 1.00 65.31 173 PHE A N 1
ATOM 1343 C CA . PHE A 1 173 ? -3.045 -18.053 -9.868 1.00 65.31 173 PHE A CA 1
ATOM 1344 C C . PHE A 1 173 ? -4.064 -18.986 -9.170 1.00 65.31 173 PHE A C 1
ATOM 1346 O O . PHE A 1 173 ? -4.259 -18.835 -7.965 1.00 65.31 173 PHE A O 1
ATOM 1353 N N . ARG A 1 174 ? -4.671 -19.962 -9.875 1.00 62.91 174 ARG A N 1
ATOM 1354 C CA . ARG A 1 174 ? -5.692 -20.908 -9.351 1.00 62.91 174 ARG A CA 1
ATOM 1355 C C . ARG A 1 174 ? -5.158 -22.009 -8.416 1.00 62.91 174 ARG A C 1
ATOM 1357 O O . ARG A 1 174 ? -5.961 -22.664 -7.764 1.00 62.91 174 ARG A O 1
ATOM 1364 N N . LYS A 1 175 ? -3.841 -22.231 -8.320 1.00 49.62 175 LYS A N 1
ATOM 1365 C CA . LYS A 1 175 ? -3.226 -23.177 -7.361 1.00 49.62 175 LYS A CA 1
ATOM 1366 C C . LYS A 1 175 ? -2.261 -22.446 -6.417 1.00 49.62 175 LYS A C 1
ATOM 1368 O O . LYS A 1 175 ? -1.087 -22.308 -6.761 1.00 49.62 175 LYS A O 1
ATOM 1373 N N . ALA A 1 176 ? -2.775 -21.956 -5.282 1.00 44.56 176 ALA A N 1
ATOM 1374 C CA . ALA A 1 176 ? -2.048 -21.666 -4.031 1.00 44.56 176 ALA A CA 1
ATOM 1375 C C . ALA A 1 176 ? -3.023 -21.243 -2.923 1.00 44.56 176 ALA A C 1
ATOM 1377 O O . ALA A 1 176 ? -3.620 -20.144 -3.062 1.00 44.56 176 ALA A O 1
#

pLDDT: mean 83.35, std 16.72, range [39.38, 98.5]

Foldseek 3Di:
DDDDDDPDDDDDDDAQVVCVVVVNDDPVPHDPPPDDAWQDQDQQPPVDDDQLNVQSLVVSLVCSQLRLHGPVCRVLSSQLSVLRVLLVVLVVCCVVQNQKHWDWDWDADPVRDTDTDTDDIDGDPSVVSNVVSVVSNVVSCLVSCVDPVSVVVDHRPGHPPPPPPPPCSVVVHVPD

Radius of gyration: 25.47 Å; chains: 1; bounding box: 78×49×73 Å